Protein AF-A0A257PLL7-F1 (afdb_monomer_lite)

Foldseek 3Di:
DPPPPPVVNLLVVLVVCCVVVVHDSVVSVVVVVVVVQVVCCVVPNPPDDD

Secondary structure (DSSP, 8-state):
------HHHHHHHHHHHHHHHT--HHHHHHHHHHHHHHHHHHHH-TTS--

Structure (mmCIF, N/CA/C/O backbone):
data_AF-A0A257PLL7-F1
#
_entry.id   AF-A0A257PLL7-F1
#
loop_
_atom_site.group_PDB
_atom_site.id
_atom_site.type_symbol
_atom_site.label_atom_id
_atom_site.label_alt_id
_atom_site.label_comp_id
_atom_site.label_asym_id
_atom_site.label_entity_id
_atom_site.label_seq_id
_atom_site.pdbx_PDB_ins_code
_atom_site.Cartn_x
_atom_site.Cartn_y
_atom_site.Cartn_z
_atom_site.occupancy
_atom_site.B_iso_or_equiv
_atom_site.auth_seq_id
_atom_site.auth_comp_id
_atom_site.auth_asym_id
_atom_site.auth_atom_id
_atom_site.pdbx_PDB_model_num
ATOM 1 N N . MET A 1 1 ? 14.185 -16.765 -9.573 1.00 42.25 1 MET A N 1
ATOM 2 C CA . MET A 1 1 ? 13.838 -15.568 -8.782 1.00 42.25 1 MET A CA 1
ATOM 3 C C . MET A 1 1 ? 12.329 -15.534 -8.720 1.00 42.25 1 MET A C 1
ATOM 5 O O . MET A 1 1 ? 11.711 -15.174 -9.712 1.00 42.25 1 MET A O 1
ATOM 9 N N . ASP A 1 2 ? 11.766 -16.031 -7.623 1.00 42.69 2 ASP A N 1
ATOM 10 C CA . ASP A 1 2 ? 10.326 -16.090 -7.372 1.00 42.69 2 ASP A CA 1
ATOM 11 C C . ASP A 1 2 ? 9.710 -14.689 -7.444 1.00 42.69 2 ASP A C 1
ATOM 13 O O . ASP A 1 2 ? 9.755 -13.913 -6.495 1.00 42.69 2 ASP A O 1
ATOM 17 N N . THR A 1 3 ? 9.149 -14.336 -8.601 1.00 51.28 3 THR A N 1
ATOM 18 C CA . THR A 1 3 ? 8.382 -13.100 -8.821 1.00 51.28 3 THR A CA 1
ATOM 19 C C . THR A 1 3 ? 6.932 -13.235 -8.361 1.00 51.28 3 THR A C 1
ATOM 21 O O . THR A 1 3 ? 6.022 -12.659 -8.949 1.00 51.28 3 THR A O 1
ATOM 24 N N . SER A 1 4 ? 6.707 -13.989 -7.296 1.00 52.97 4 SER A N 1
ATOM 25 C CA . SER A 1 4 ? 5.444 -14.035 -6.584 1.00 52.97 4 SER A CA 1
ATOM 26 C C . SER A 1 4 ? 5.766 -13.757 -5.132 1.00 52.97 4 SER A C 1
ATOM 28 O O . SER A 1 4 ? 6.041 -14.683 -4.374 1.00 52.97 4 SER A O 1
ATOM 30 N N . VAL A 1 5 ? 5.747 -12.476 -4.743 1.00 55.84 5 VAL A N 1
ATOM 31 C CA . VAL A 1 5 ? 5.503 -12.160 -3.333 1.00 55.84 5 VAL A CA 1
ATOM 32 C C . VAL A 1 5 ? 4.243 -12.933 -2.996 1.00 55.84 5 VAL A C 1
ATOM 34 O O . VAL A 1 5 ? 3.205 -12.734 -3.634 1.00 55.84 5 VAL A O 1
ATOM 37 N N . SER A 1 6 ? 4.389 -13.940 -2.143 1.00 57.41 6 SER A N 1
ATOM 38 C CA . SER A 1 6 ? 3.330 -14.901 -1.893 1.00 57.41 6 SER A CA 1
ATOM 39 C C . SER A 1 6 ? 2.106 -14.088 -1.491 1.00 57.41 6 SER A C 1
ATOM 41 O O . SER A 1 6 ? 2.174 -13.353 -0.514 1.00 57.41 6 SER A O 1
ATOM 43 N N . ARG A 1 7 ? 1.005 -14.155 -2.256 1.00 62.69 7 ARG A N 1
ATOM 44 C CA . ARG A 1 7 ? -0.228 -13.376 -1.998 1.00 62.69 7 ARG A CA 1
ATOM 45 C C . ARG A 1 7 ? -0.621 -13.293 -0.506 1.00 62.69 7 ARG A C 1
ATOM 47 O O . ARG A 1 7 ? -1.056 -12.219 -0.101 1.00 62.69 7 ARG A O 1
ATOM 54 N N . PRO A 1 8 ? -0.440 -14.346 0.322 1.00 71.81 8 PRO A N 1
ATOM 55 C CA . PRO A 1 8 ? -0.667 -14.262 1.768 1.00 71.81 8 PRO A CA 1
ATOM 56 C C . PRO A 1 8 ? 0.187 -13.212 2.499 1.00 71.81 8 PRO A C 1
ATOM 58 O O . PRO A 1 8 ? -0.302 -12.544 3.400 1.00 71.81 8 PRO A O 1
ATOM 61 N N . GLU A 1 9 ? 1.447 -13.039 2.109 1.00 83.31 9 GLU A N 1
ATOM 62 C CA . GLU A 1 9 ? 2.401 -12.125 2.743 1.00 83.31 9 GLU A CA 1
ATOM 63 C C . GLU A 1 9 ? 2.034 -10.658 2.494 1.00 83.31 9 GLU A C 1
ATOM 65 O O . GLU A 1 9 ? 2.089 -9.841 3.409 1.00 83.31 9 GLU A O 1
ATOM 70 N N . LEU A 1 10 ? 1.560 -10.333 1.286 1.00 85.31 10 LEU A N 1
ATOM 71 C CA . LEU A 1 10 ? 1.143 -8.972 0.935 1.00 85.31 10 LEU A CA 1
ATOM 72 C C . LEU A 1 10 ? -0.066 -8.509 1.766 1.00 85.31 10 LEU A C 1
ATOM 74 O O . LEU A 1 10 ? -0.122 -7.358 2.193 1.00 85.31 10 LEU A O 1
ATOM 78 N N . LEU A 1 11 ? -1.009 -9.421 2.028 1.00 90.19 11 LEU A N 1
ATOM 79 C CA . LEU A 1 11 ? -2.182 -9.138 2.857 1.00 90.19 11 LEU A CA 1
ATOM 80 C C . LEU A 1 11 ? -1.801 -8.942 4.327 1.00 90.19 11 LEU A C 1
ATOM 82 O O . LEU A 1 11 ? -2.312 -8.029 4.965 1.00 90.19 11 L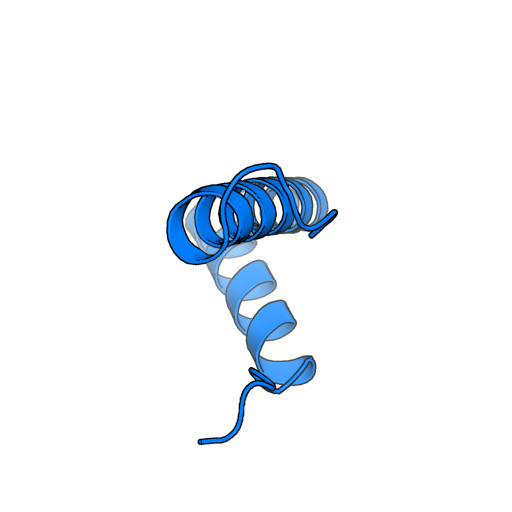EU A O 1
ATOM 86 N N . LEU A 1 12 ? -0.865 -9.744 4.844 1.00 91.81 12 LEU A N 1
ATOM 87 C CA . LEU A 1 12 ? -0.353 -9.581 6.207 1.00 91.81 12 LEU A CA 1
ATOM 88 C C . LEU A 1 12 ? 0.361 -8.238 6.392 1.00 91.81 12 LEU A C 1
ATOM 90 O O . LEU A 1 12 ? 0.196 -7.590 7.426 1.00 91.81 12 LEU A O 1
ATOM 94 N N . VAL A 1 13 ? 1.128 -7.806 5.387 1.00 91.44 13 VAL A N 1
ATOM 95 C CA . VAL A 1 13 ? 1.760 -6.481 5.374 1.00 91.44 13 VAL A CA 1
ATOM 96 C C . VAL A 1 13 ? 0.697 -5.384 5.358 1.00 91.44 13 VAL A C 1
ATOM 98 O O . VAL A 1 13 ? 0.786 -4.459 6.163 1.00 91.44 13 VAL A O 1
ATOM 101 N N . ALA A 1 14 ? -0.332 -5.506 4.516 1.00 93.00 14 ALA A N 1
ATOM 102 C CA . ALA A 1 14 ? -1.424 -4.537 4.473 1.00 93.00 14 ALA A CA 1
ATOM 103 C C . ALA A 1 14 ? -2.143 -4.422 5.831 1.00 93.00 14 ALA A C 1
ATOM 105 O O . ALA A 1 14 ? -2.338 -3.316 6.332 1.00 93.00 14 ALA A O 1
ATOM 106 N N . ASP A 1 15 ? -2.438 -5.551 6.482 1.00 93.69 15 ASP A N 1
ATOM 107 C CA . ASP A 1 15 ? -3.074 -5.591 7.806 1.00 93.69 15 ASP A CA 1
ATOM 108 C C . ASP A 1 15 ? -2.188 -5.002 8.914 1.00 93.69 15 ASP A C 1
ATOM 110 O O . ASP A 1 15 ? -2.679 -4.426 9.890 1.00 93.69 15 ASP A O 1
ATOM 114 N N . ALA A 1 16 ? -0.869 -5.180 8.822 1.00 95.00 16 ALA A N 1
ATOM 115 C CA . ALA A 1 16 ? 0.076 -4.581 9.759 1.00 95.00 16 ALA A CA 1
ATOM 116 C C . ALA A 1 16 ? 0.126 -3.055 9.594 1.00 95.00 16 ALA A C 1
ATOM 118 O O . ALA A 1 16 ? 0.000 -2.332 10.582 1.00 95.00 16 ALA A O 1
ATOM 119 N N . VAL A 1 17 ? 0.228 -2.574 8.352 1.00 95.06 17 VAL A N 1
ATOM 120 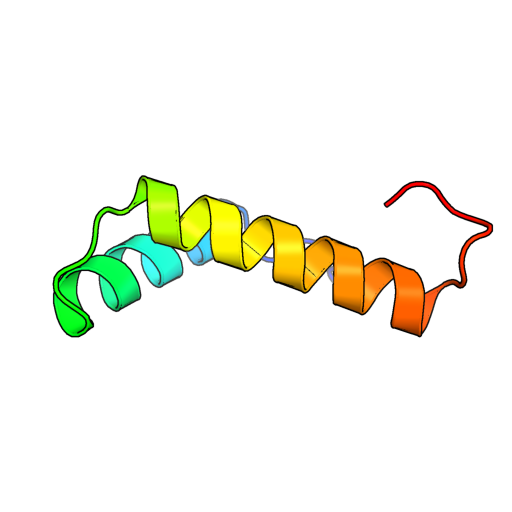C CA . VAL A 1 17 ? 0.287 -1.142 8.031 1.00 95.06 17 VAL A CA 1
ATOM 121 C C . VAL A 1 17 ? -1.022 -0.441 8.387 1.00 95.06 17 VAL A C 1
ATOM 123 O O . VAL A 1 17 ? -0.979 0.619 9.006 1.00 95.06 17 VAL A O 1
ATOM 126 N N . ALA A 1 18 ? -2.171 -1.046 8.076 1.00 96.50 18 ALA A N 1
ATOM 127 C CA . ALA A 1 18 ? -3.489 -0.514 8.420 1.00 96.50 18 ALA A CA 1
ATOM 128 C C . ALA A 1 18 ? -3.625 -0.282 9.933 1.00 96.50 18 ALA A C 1
ATOM 130 O O . ALA A 1 18 ? -4.024 0.795 10.377 1.00 96.50 18 ALA A O 1
ATOM 131 N N . ARG A 1 19 ? -3.195 -1.260 10.745 1.00 96.62 19 ARG A N 1
ATOM 132 C CA . ARG A 1 19 ? -3.205 -1.151 12.212 1.00 96.62 19 ARG A CA 1
ATOM 133 C C . ARG A 1 19 ? -2.216 -0.119 12.742 1.00 9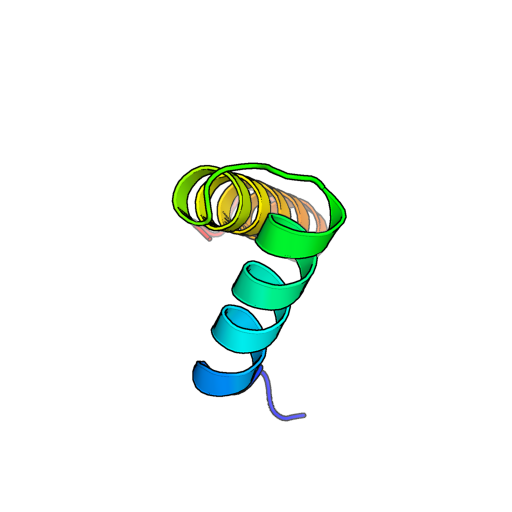6.62 19 ARG A C 1
ATOM 135 O O . ARG A 1 19 ? -2.566 0.630 13.647 1.00 96.62 19 ARG A O 1
ATOM 142 N N . GLU A 1 20 ? -1.001 -0.078 12.201 1.00 96.69 20 GLU A N 1
ATOM 143 C CA . GLU A 1 20 ? 0.040 0.860 12.639 1.00 96.69 20 GLU A CA 1
ATOM 144 C C . GLU A 1 20 ? -0.336 2.313 12.328 1.00 96.69 20 GLU A C 1
ATOM 146 O O . GLU A 1 20 ? -0.132 3.208 13.146 1.00 96.69 20 GLU A O 1
ATOM 151 N N . LYS A 1 21 ? -0.887 2.545 11.136 1.00 95.19 21 LYS A N 1
ATOM 152 C CA . LYS A 1 21 ? -1.236 3.876 10.635 1.00 95.19 21 LYS A CA 1
ATOM 153 C C . LYS A 1 21 ? -2.662 4.297 11.005 1.00 95.19 21 LYS A C 1
ATOM 155 O O . LYS A 1 21 ? -3.014 5.440 10.742 1.00 95.19 21 LYS A O 1
ATOM 160 N N . GLN A 1 22 ? -3.449 3.405 11.613 1.00 95.31 22 GLN A N 1
ATOM 161 C CA . GLN A 1 22 ? -4.879 3.585 11.893 1.00 95.31 22 GLN A CA 1
ATOM 162 C C . GLN A 1 22 ? -5.677 4.039 10.661 1.00 95.31 22 GLN A C 1
ATOM 164 O O . GLN A 1 22 ? -6.433 5.007 10.717 1.00 95.31 22 GLN A O 1
ATOM 169 N N . ILE A 1 23 ? -5.483 3.339 9.548 1.00 96.25 23 ILE A N 1
ATOM 170 C CA . ILE A 1 23 ? -6.191 3.573 8.284 1.00 96.25 23 ILE A CA 1
ATOM 171 C C . ILE A 1 23 ? -6.903 2.302 7.842 1.00 96.25 23 ILE A C 1
ATOM 173 O O . ILE A 1 23 ? -6.594 1.209 8.326 1.00 96.25 23 ILE A O 1
ATOM 177 N N . GLU A 1 24 ? -7.843 2.445 6.915 1.00 96.25 24 GLU A N 1
ATOM 178 C CA . GLU A 1 24 ? -8.562 1.301 6.380 1.00 96.25 24 GLU A CA 1
ATOM 179 C C . GLU A 1 24 ? -7.631 0.410 5.560 1.00 96.25 24 GLU A C 1
ATOM 181 O O . GLU A 1 24 ? -6.736 0.859 4.839 1.00 96.25 24 GLU A O 1
ATOM 186 N N . ARG A 1 25 ? -7.847 -0.899 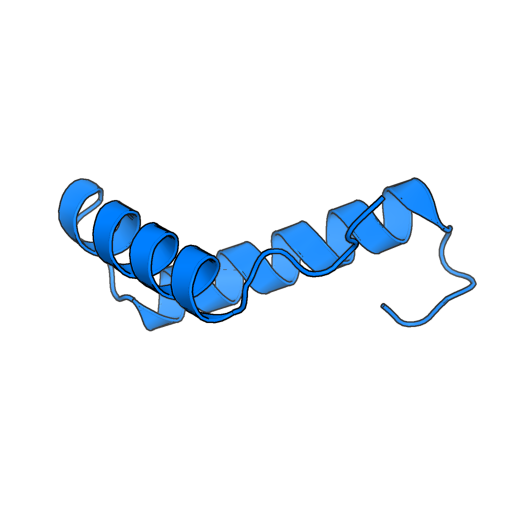5.674 1.00 92.62 25 ARG A N 1
ATOM 187 C CA . ARG A 1 25 ? -7.073 -1.898 4.935 1.00 92.62 25 ARG A CA 1
ATOM 188 C C . ARG A 1 25 ? -7.204 -1.713 3.423 1.00 92.62 25 ARG A C 1
ATOM 190 O O . ARG A 1 25 ? -6.234 -1.940 2.704 1.00 92.62 25 ARG A O 1
ATOM 197 N N . ASP A 1 26 ? -8.379 -1.298 2.961 1.00 93.56 26 ASP A N 1
ATOM 198 C CA . ASP A 1 26 ? -8.651 -1.065 1.543 1.00 93.56 26 ASP A CA 1
ATOM 199 C C . ASP A 1 26 ? -7.816 0.107 1.002 1.00 93.56 26 ASP A C 1
ATOM 201 O O . ASP A 1 26 ? -7.214 -0.029 -0.063 1.00 93.56 26 ASP A O 1
ATOM 205 N N . ASP A 1 27 ? -7.639 1.177 1.787 1.00 94.50 27 ASP A N 1
ATOM 206 C CA . ASP A 1 27 ? -6.772 2.309 1.427 1.00 94.50 27 ASP A CA 1
ATOM 207 C C . ASP A 1 27 ? -5.304 1.874 1.284 1.00 94.50 27 ASP A C 1
ATOM 209 O O . ASP A 1 27 ? -4.580 2.319 0.389 1.00 94.50 27 ASP A O 1
ATOM 213 N N . VAL A 1 28 ? -4.843 0.970 2.158 1.00 94.88 28 VAL A N 1
ATOM 214 C CA . VAL A 1 28 ? -3.486 0.409 2.077 1.00 94.88 28 VAL A CA 1
ATOM 215 C C . VAL A 1 28 ? -3.316 -0.411 0.804 1.00 94.88 28 VAL A C 1
ATOM 217 O O . VAL A 1 28 ? -2.297 -0.282 0.126 1.00 94.88 28 VAL A O 1
ATOM 220 N N . LEU A 1 29 ? -4.301 -1.243 0.463 1.00 92.56 29 LEU A N 1
ATOM 221 C CA . LEU A 1 29 ? -4.259 -2.067 -0.743 1.00 92.56 29 LEU A CA 1
ATOM 222 C C . LEU A 1 29 ? -4.271 -1.211 -2.013 1.00 92.56 29 LEU A C 1
ATOM 224 O O . LEU A 1 29 ? -3.477 -1.481 -2.915 1.00 92.56 29 LEU A O 1
ATOM 228 N N . GLU A 1 30 ? -5.085 -0.155 -2.058 1.00 93.12 30 GLU A N 1
ATOM 229 C CA . GLU A 1 30 ? -5.103 0.790 -3.179 1.00 93.12 30 GLU A CA 1
ATOM 230 C C . GLU A 1 30 ? -3.747 1.499 -3.327 1.00 93.12 30 GLU A C 1
ATOM 232 O O . GLU A 1 30 ? -3.171 1.558 -4.417 1.00 93.12 30 GLU A O 1
ATOM 237 N N . ALA A 1 31 ? -3.165 1.965 -2.219 1.00 93.00 31 ALA A N 1
ATOM 238 C CA . ALA A 1 31 ? -1.843 2.585 -2.232 1.00 93.00 31 ALA A CA 1
ATOM 239 C C . ALA A 1 31 ? -0.745 1.610 -2.700 1.00 93.00 31 ALA A C 1
ATOM 241 O O . ALA A 1 31 ? 0.164 1.997 -3.443 1.00 93.00 31 ALA A O 1
ATOM 242 N N . MET A 1 32 ? -0.821 0.339 -2.294 1.00 92.00 32 MET A N 1
ATOM 243 C CA . MET A 1 32 ? 0.098 -0.709 -2.745 1.00 92.00 32 MET A CA 1
ATOM 244 C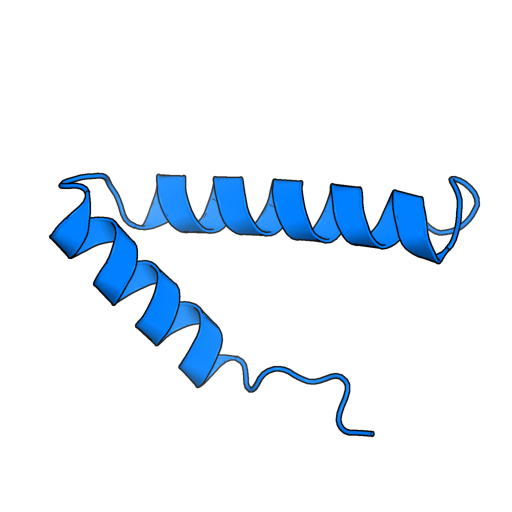 C . MET A 1 32 ? -0.061 -0.998 -4.241 1.00 92.00 32 MET A C 1
ATOM 246 O O . MET A 1 32 ? 0.949 -1.143 -4.928 1.00 92.00 32 MET A O 1
ATOM 250 N N . GLU A 1 33 ? -1.286 -1.030 -4.769 1.00 90.12 33 GLU A N 1
ATOM 251 C CA . GLU A 1 33 ? -1.547 -1.189 -6.204 1.00 90.12 33 GLU A CA 1
ATOM 252 C C . GLU A 1 33 ? -0.943 -0.034 -7.009 1.00 90.12 33 GLU A C 1
ATOM 254 O O . GLU A 1 33 ? -0.170 -0.268 -7.942 1.00 90.12 33 GLU A O 1
AT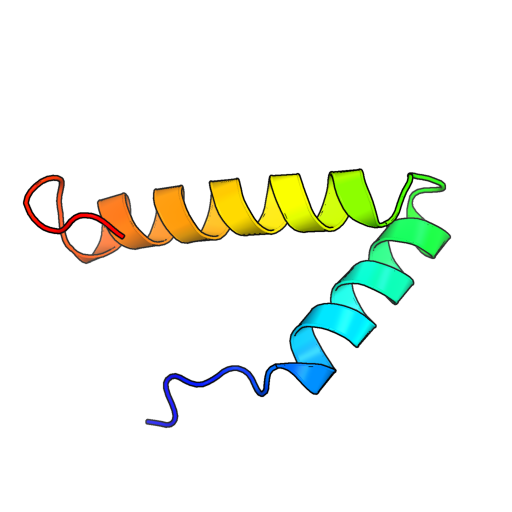OM 259 N N . GLN A 1 34 ? -1.185 1.213 -6.594 1.00 89.94 34 GLN A N 1
ATOM 260 C CA . GLN A 1 34 ? -0.589 2.387 -7.236 1.00 89.94 34 GLN A CA 1
ATOM 261 C C . GLN A 1 34 ? 0.947 2.351 -7.187 1.00 89.94 34 GLN A C 1
ATOM 263 O O . GLN A 1 34 ? 1.619 2.696 -8.166 1.00 89.94 34 GLN A O 1
ATOM 268 N N . ALA A 1 35 ? 1.528 1.908 -6.067 1.00 88.69 35 ALA A N 1
ATOM 269 C CA . ALA A 1 35 ? 2.972 1.757 -5.925 1.00 88.69 35 ALA A CA 1
ATOM 270 C C . ALA A 1 35 ? 3.537 0.667 -6.851 1.00 88.69 35 ALA A C 1
ATOM 272 O O . ALA A 1 35 ? 4.584 0.880 -7.471 1.00 88.69 35 ALA A O 1
ATOM 273 N N . ILE A 1 36 ? 2.841 -0.466 -6.990 1.00 86.31 36 ILE A N 1
ATOM 274 C CA . ILE A 1 36 ? 3.215 -1.556 -7.900 1.00 86.31 36 ILE A CA 1
ATOM 275 C C . ILE A 1 36 ? 3.125 -1.093 -9.352 1.00 86.31 36 ILE A C 1
ATOM 277 O O . ILE A 1 36 ? 4.091 -1.283 -10.087 1.00 86.31 36 ILE A O 1
ATOM 281 N N . GLN A 1 37 ? 2.044 -0.421 -9.753 1.00 85.12 37 GLN A N 1
ATOM 282 C CA . GLN A 1 37 ? 1.909 0.142 -11.101 1.00 85.12 37 GLN A CA 1
ATOM 283 C C . GLN A 1 37 ? 3.027 1.147 -11.396 1.00 85.12 37 GLN A C 1
ATOM 285 O O . GLN A 1 37 ? 3.674 1.094 -12.443 1.00 85.12 37 GLN A O 1
ATOM 290 N N . LYS A 1 38 ? 3.330 2.046 -10.451 1.00 85.44 38 LYS A N 1
ATOM 291 C CA . LYS A 1 38 ? 4.435 3.005 -10.588 1.00 85.44 38 LYS A CA 1
ATOM 292 C C . LYS A 1 38 ? 5.785 2.299 -10.733 1.00 85.44 38 LYS A C 1
ATOM 294 O O . LYS A 1 38 ? 6.577 2.682 -11.594 1.00 85.44 38 LYS A O 1
ATOM 299 N N . ALA A 1 39 ? 6.043 1.268 -9.928 1.00 83.12 39 ALA A N 1
ATOM 300 C CA . ALA A 1 39 ? 7.258 0.463 -10.017 1.00 83.12 39 ALA A CA 1
ATOM 301 C C . ALA A 1 39 ? 7.323 -0.343 -11.328 1.00 83.12 39 ALA A C 1
ATOM 303 O O . ALA A 1 39 ? 8.393 -0.447 -11.928 1.00 83.12 39 ALA A O 1
ATOM 304 N N . GLY A 1 40 ? 6.187 -0.855 -11.807 1.00 83.88 40 GLY A N 1
ATOM 305 C CA . GLY A 1 40 ? 6.035 -1.535 -13.090 1.00 83.88 40 GLY A CA 1
ATOM 306 C C . GLY A 1 40 ? 6.393 -0.616 -14.254 1.00 83.88 40 GLY A C 1
ATOM 307 O O . GLY A 1 40 ? 7.286 -0.944 -15.034 1.00 83.88 40 GLY A O 1
ATOM 308 N N . ARG A 1 41 ? 5.802 0.585 -14.300 1.00 80.81 41 ARG A N 1
ATOM 309 C CA . ARG A 1 41 ? 6.124 1.628 -15.292 1.00 80.81 41 ARG A CA 1
ATOM 310 C C . ARG A 1 41 ? 7.596 2.035 -15.244 1.00 80.81 41 ARG A C 1
ATOM 312 O O . ARG A 1 41 ? 8.220 2.175 -16.290 1.00 80.81 41 ARG A O 1
ATOM 319 N N . ALA A 1 42 ? 8.168 2.195 -14.048 1.00 78.50 42 ALA A N 1
ATOM 320 C CA . ALA A 1 42 ? 9.579 2.550 -13.888 1.00 78.50 42 ALA A CA 1
ATOM 321 C C . ALA A 1 42 ? 10.532 1.434 -14.353 1.00 78.50 42 ALA A C 1
ATOM 323 O O . ALA A 1 42 ? 11.611 1.721 -14.865 1.00 78.50 42 ALA A O 1
ATOM 324 N N . LYS A 1 43 ? 10.143 0.165 -14.180 1.00 78.19 43 LYS A N 1
ATOM 325 C CA . LYS A 1 43 ? 10.976 -1.001 -14.501 1.00 78.19 43 LYS A CA 1
ATOM 326 C C . LYS A 1 43 ? 10.838 -1.476 -15.949 1.00 78.19 43 LYS A C 1
ATOM 328 O O . LYS A 1 43 ? 11.803 -2.003 -16.496 1.00 78.19 43 LYS A O 1
ATOM 333 N N . TYR A 1 44 ? 9.663 -1.330 -16.557 1.00 75.62 44 TYR A N 1
ATOM 334 C CA . TYR A 1 44 ? 9.351 -1.910 -17.869 1.00 75.62 44 TYR A CA 1
ATOM 335 C C . TYR A 1 44 ? 8.904 -0.885 -18.921 1.00 75.62 44 TYR A C 1
ATOM 337 O O . TYR A 1 44 ? 8.640 -1.273 -20.056 1.00 75.62 44 TYR A O 1
ATOM 345 N N . GLY A 1 45 ? 8.865 0.404 -18.572 1.00 67.88 45 GLY A N 1
ATOM 346 C CA . GLY A 1 45 ? 8.411 1.475 -19.456 1.00 67.88 45 GLY A CA 1
ATOM 347 C C . GLY A 1 45 ? 6.887 1.540 -19.585 1.00 67.88 45 GLY A C 1
ATOM 348 O O . GLY A 1 45 ? 6.157 0.723 -19.031 1.00 67.88 45 GLY A O 1
ATOM 349 N N . HIS A 1 46 ? 6.394 2.532 -20.330 1.00 62.44 46 HIS A N 1
ATOM 350 C CA . HIS A 1 46 ? 4.961 2.710 -20.624 1.00 62.44 46 HIS A CA 1
ATOM 351 C C . HIS A 1 46 ? 4.408 1.702 -21.642 1.00 62.44 46 HIS A C 1
ATOM 353 O O . HIS A 1 46 ? 3.235 1.752 -21.984 1.00 62.44 46 HIS A O 1
ATOM 359 N N . GLU A 1 47 ? 5.253 0.804 -22.140 1.00 58.12 47 GLU A N 1
ATOM 360 C CA . GLU A 1 47 ? 4.930 -0.117 -23.232 1.00 58.12 47 GLU A CA 1
ATOM 361 C C . GLU A 1 47 ? 4.310 -1.431 -22.738 1.00 58.12 47 GLU A C 1
ATOM 363 O O . GLU A 1 47 ? 3.842 -2.238 -23.539 1.00 58.12 47 GLU A O 1
ATOM 368 N N . LYS A 1 48 ? 4.295 -1.658 -21.418 1.00 57.06 48 LYS A N 1
ATOM 369 C CA . LYS A 1 48 ? 3.617 -2.793 -20.790 1.00 57.06 48 LYS A CA 1
ATOM 370 C C . LYS A 1 48 ? 2.536 -2.265 -19.851 1.00 57.06 48 LYS A C 1
ATOM 372 O O . LYS A 1 48 ? 2.866 -1.590 -18.880 1.00 57.06 48 LYS A O 1
ATOM 377 N N . ASP A 1 49 ? 1.274 -2.582 -20.138 1.00 55.41 49 ASP A N 1
ATOM 378 C CA . ASP A 1 49 ? 0.167 -2.406 -19.189 1.00 55.41 49 ASP A CA 1
ATOM 379 C C . ASP A 1 49 ? 0.417 -3.325 -17.981 1.00 55.41 49 ASP A C 1
ATOM 381 O O . ASP A 1 49 ? 0.316 -4.550 -18.094 1.00 55.41 49 ASP A O 1
ATOM 385 N N . ILE A 1 50 ? 0.833 -2.736 -16.854 1.00 60.97 50 ILE A N 1
ATOM 386 C CA . ILE A 1 50 ? 1.141 -3.396 -15.571 1.00 60.97 50 ILE A CA 1
ATOM 387 C C . ILE A 1 50 ? 0.445 -2.630 -14.454 1.00 60.97 50 ILE A C 1
ATOM 389 O O . ILE A 1 50 ? 0.566 -1.380 -14.450 1.00 60.97 50 ILE A O 1
#

Sequence (50 aa):
MDTSVSRPELLLVADAVAREKQIERDDVLEAMEQAIQKAGRAKYGHEKDI

pLDDT: mean 80.85, std 16.19, range [42.25, 96.69]

Radius of gyration: 12.64 Å; chains: 1; bounding box: 22×20×36 Å